Protein AF-A0A6C0ELD5-F1 (afdb_monomer_lite)

Structure (mmCIF, N/CA/C/O backbone):
data_AF-A0A6C0ELD5-F1
#
_entry.id   AF-A0A6C0ELD5-F1
#
loop_
_atom_site.group_PDB
_atom_site.id
_atom_site.type_symbol
_a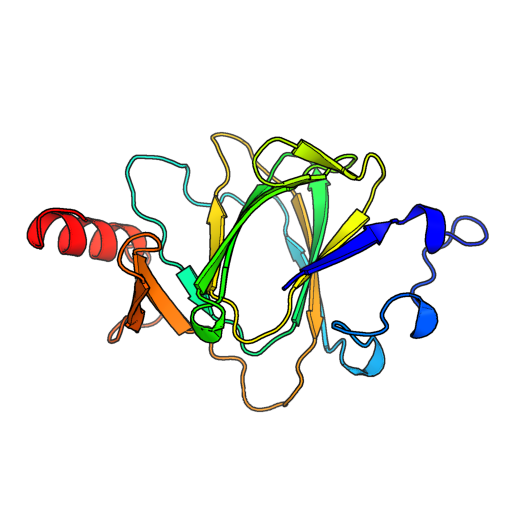tom_site.label_atom_id
_atom_site.label_alt_id
_atom_site.label_comp_id
_atom_site.label_asym_id
_atom_site.label_entity_id
_atom_site.label_seq_id
_atom_site.pdbx_PDB_ins_code
_atom_site.Cartn_x
_atom_site.Cartn_y
_atom_site.Cartn_z
_atom_site.occupancy
_atom_site.B_iso_or_equiv
_atom_site.auth_seq_id
_atom_site.auth_comp_id
_atom_site.auth_asym_id
_atom_site.auth_atom_id
_atom_site.pdbx_PDB_model_num
ATOM 1 N N . MET A 1 1 ? -4.284 -10.507 -2.200 1.00 79.62 1 MET A N 1
ATOM 2 C CA . MET A 1 1 ? -3.369 -9.357 -2.359 1.00 79.62 1 MET A CA 1
ATOM 3 C C . MET A 1 1 ? -3.278 -8.534 -1.079 1.00 79.62 1 MET A C 1
ATOM 5 O O . MET A 1 1 ? -2.178 -8.377 -0.578 1.00 79.62 1 MET A O 1
ATOM 9 N N . TYR A 1 2 ? -4.400 -8.051 -0.535 1.00 88.62 2 TYR A N 1
ATOM 10 C CA . TYR A 1 2 ? -4.426 -7.236 0.685 1.00 88.62 2 TYR A CA 1
ATOM 11 C C . TYR A 1 2 ? -5.511 -7.710 1.666 1.00 88.62 2 TYR A C 1
ATOM 13 O O . TYR A 1 2 ? -6.374 -8.515 1.302 1.00 88.62 2 TYR A O 1
ATOM 21 N N . LYS A 1 3 ? -5.476 -7.185 2.892 1.00 87.88 3 LYS A N 1
ATOM 22 C CA . LYS A 1 3 ? -6.465 -7.355 3.959 1.00 87.88 3 LYS A CA 1
ATOM 23 C C . LYS A 1 3 ? -6.664 -6.021 4.682 1.00 87.88 3 LYS A C 1
ATOM 25 O O . LYS A 1 3 ? -5.722 -5.251 4.835 1.00 87.88 3 LYS A O 1
ATOM 30 N N . ILE A 1 4 ? -7.886 -5.766 5.140 1.00 88.69 4 ILE A N 1
ATOM 31 C CA . ILE A 1 4 ? -8.216 -4.624 5.998 1.00 88.69 4 ILE A CA 1
ATOM 32 C C . ILE A 1 4 ? -8.566 -5.160 7.379 1.00 88.69 4 ILE A C 1
ATOM 34 O O . ILE A 1 4 ? -9.417 -6.042 7.506 1.00 88.69 4 ILE A O 1
ATOM 38 N N . VAL A 1 5 ? -7.916 -4.629 8.410 1.00 86.38 5 VAL A N 1
ATOM 39 C CA . VAL A 1 5 ? -8.221 -4.945 9.807 1.00 86.38 5 VAL A CA 1
ATOM 40 C C . VAL A 1 5 ? -8.782 -3.700 10.475 1.00 86.38 5 VAL A C 1
ATOM 42 O O . VAL A 1 5 ? -8.037 -2.797 10.847 1.00 86.38 5 VAL A O 1
ATOM 45 N N . LYS A 1 6 ? -10.110 -3.661 10.616 1.00 84.94 6 LYS A N 1
ATOM 46 C CA . LYS A 1 6 ? -10.820 -2.571 11.295 1.00 84.94 6 LYS A CA 1
ATOM 47 C C . LYS A 1 6 ? -10.447 -2.546 12.778 1.00 84.94 6 LYS A C 1
ATOM 49 O O . LYS A 1 6 ? -10.581 -3.564 13.460 1.00 84.94 6 LYS A O 1
ATOM 54 N N . PHE A 1 7 ? -10.029 -1.390 13.288 1.00 80.25 7 PHE A N 1
ATOM 55 C CA . PHE A 1 7 ? -9.623 -1.210 14.685 1.00 80.25 7 PHE A CA 1
ATOM 56 C C . PHE A 1 7 ? -10.762 -1.442 15.670 1.00 80.25 7 PHE A C 1
ATOM 58 O O . PHE A 1 7 ? -10.534 -2.004 16.736 1.00 80.25 7 PHE A O 1
ATOM 65 N N . ALA A 1 8 ? -12.000 -1.137 15.278 1.00 72.75 8 ALA A N 1
ATOM 66 C CA . ALA A 1 8 ? -13.187 -1.466 16.066 1.00 72.75 8 ALA A CA 1
ATOM 67 C C . ALA A 1 8 ? -13.265 -2.959 16.453 1.00 72.75 8 ALA A C 1
ATOM 69 O O . ALA A 1 8 ? -13.808 -3.293 17.498 1.00 72.75 8 ALA A O 1
ATOM 70 N N . ASN A 1 9 ? -12.669 -3.853 15.656 1.00 71.75 9 ASN A N 1
ATOM 71 C CA . ASN A 1 9 ? -12.669 -5.295 15.914 1.00 71.75 9 ASN A CA 1
ATOM 72 C C . ASN A 1 9 ? -11.501 -5.763 16.801 1.00 71.75 9 ASN A C 1
ATOM 74 O O . ASN A 1 9 ? -11.397 -6.958 17.075 1.00 71.75 9 ASN A O 1
ATOM 78 N N . ILE A 1 10 ? -10.595 -4.857 17.179 1.00 68.31 10 ILE A N 1
ATOM 79 C CA . ILE A 1 10 ? -9.374 -5.143 17.951 1.00 68.31 10 ILE A CA 1
ATOM 80 C C . ILE A 1 10 ? -9.164 -4.190 19.133 1.00 68.31 10 ILE A C 1
ATOM 82 O O . ILE A 1 10 ? -8.209 -4.356 19.885 1.00 68.31 10 ILE A O 1
ATOM 86 N N . ILE A 1 11 ? -10.033 -3.197 19.327 1.00 66.44 11 ILE A N 1
ATOM 87 C CA . ILE A 1 11 ? -10.055 -2.386 20.544 1.00 66.44 11 ILE A CA 1
ATOM 88 C C . ILE A 1 11 ? -10.882 -3.135 21.592 1.00 66.44 11 ILE A C 1
ATOM 90 O O . ILE A 1 11 ? -12.086 -3.316 21.441 1.00 66.44 11 ILE A O 1
ATOM 94 N N . GLU A 1 12 ? -10.229 -3.554 22.673 1.00 63.41 12 GLU A N 1
ATOM 95 C CA . GLU A 1 12 ? -10.868 -4.141 23.851 1.00 63.41 12 GLU A CA 1
ATOM 96 C C . GLU A 1 12 ? -10.513 -3.277 25.069 1.00 63.41 12 GLU A C 1
ATOM 98 O O . GLU A 1 12 ? -9.334 -3.055 25.343 1.00 63.41 12 GLU A O 1
ATOM 103 N N . ASN A 1 13 ? -11.509 -2.803 25.825 1.00 66.94 13 ASN A N 1
ATOM 104 C CA . ASN A 1 13 ? -11.313 -2.006 27.049 1.00 66.94 13 ASN A CA 1
ATOM 105 C C . ASN A 1 13 ? -10.372 -0.797 26.856 1.00 66.94 13 ASN A C 1
ATOM 107 O O . ASN A 1 13 ? -9.401 -0.633 27.596 1.00 66.94 13 ASN A O 1
ATOM 111 N N . ASN A 1 14 ? -10.625 0.024 25.829 1.00 63.00 14 ASN A N 1
ATOM 112 C CA . ASN A 1 14 ? -9.799 1.187 25.457 1.00 63.00 14 ASN A CA 1
ATOM 113 C C . ASN A 1 14 ? -8.324 0.864 25.160 1.00 63.00 14 ASN A C 1
ATOM 115 O O . ASN A 1 14 ? -7.487 1.761 25.116 1.00 63.00 14 ASN A O 1
ATOM 119 N N . SER A 1 15 ? -8.001 -0.410 24.938 1.00 56.62 15 SER A N 1
ATOM 120 C CA . SER A 1 15 ? -6.663 -0.876 24.597 1.00 56.62 15 SER A CA 1
ATOM 121 C C . SER A 1 15 ? -6.691 -1.534 23.225 1.00 56.62 15 SER A C 1
ATOM 123 O O . SER A 1 15 ? -7.570 -2.345 22.928 1.00 56.62 15 SER A O 1
ATOM 125 N N . LEU A 1 16 ? -5.716 -1.206 22.380 1.00 63.41 16 LEU A N 1
ATOM 126 C CA . LEU A 1 16 ? -5.529 -1.887 21.105 1.00 63.41 16 LEU A CA 1
ATOM 127 C C . LEU A 1 16 ? -4.954 -3.284 21.371 1.00 63.41 16 LEU A C 1
ATOM 129 O O . LEU A 1 16 ? -3.786 -3.424 21.729 1.00 63.41 16 LEU A O 1
ATOM 133 N N . LYS A 1 17 ? -5.769 -4.322 21.193 1.00 64.44 17 LYS A N 1
ATOM 134 C CA . LYS A 1 17 ? -5.357 -5.719 21.320 1.00 64.44 17 LYS A CA 1
ATOM 135 C C . LYS A 1 17 ? -5.327 -6.394 19.963 1.00 64.44 17 LYS A C 1
ATOM 137 O O . LYS A 1 17 ? -6.327 -6.883 19.443 1.00 64.44 17 LYS A O 1
ATOM 142 N N . ILE A 1 18 ? -4.125 -6.494 19.419 1.00 64.19 18 ILE A N 1
ATOM 143 C CA . ILE A 1 18 ? -3.873 -7.283 18.224 1.00 64.19 18 ILE A CA 1
ATOM 144 C C . ILE A 1 18 ? -3.462 -8.691 18.673 1.00 64.19 18 ILE A C 1
ATOM 146 O O . ILE A 1 18 ? -2.517 -8.864 19.434 1.00 64.19 18 ILE A O 1
ATOM 150 N N . SER A 1 19 ? -4.190 -9.709 18.226 1.00 61.91 19 SER A N 1
ATOM 151 C CA . SER A 1 19 ? -3.913 -11.124 18.503 1.00 61.91 19 SER A CA 1
ATOM 152 C C . SER A 1 19 ? -4.007 -11.937 17.213 1.00 61.91 19 SER A C 1
ATOM 154 O O . SER A 1 19 ? -4.605 -11.478 16.234 1.00 61.91 19 SER A O 1
ATOM 156 N N . GLY A 1 20 ? -3.407 -13.133 17.194 1.00 56.41 20 GLY A N 1
ATOM 157 C CA . GLY A 1 20 ? -3.273 -13.950 15.979 1.00 56.41 20 GLY A CA 1
ATOM 158 C C . GLY A 1 20 ? -4.595 -14.205 15.244 1.00 56.41 20 GLY A C 1
ATOM 159 O O . GLY A 1 20 ? -4.604 -14.306 14.029 1.00 56.41 20 GLY A O 1
ATOM 160 N N . LYS A 1 21 ? -5.738 -14.186 15.944 1.00 62.31 21 LYS A N 1
ATOM 161 C CA . LYS A 1 21 ? -7.082 -14.320 15.346 1.00 62.31 21 LYS A CA 1
ATOM 162 C C . LYS A 1 21 ? -7.486 -13.155 14.423 1.00 62.31 21 LYS A C 1
ATOM 164 O O . LYS A 1 21 ? -8.282 -13.343 13.509 1.00 62.31 21 LYS A O 1
ATOM 169 N N . HIS A 1 22 ? -6.951 -11.952 14.634 1.00 58.78 22 HIS A N 1
ATOM 170 C CA . HIS A 1 22 ? -7.271 -10.766 13.821 1.00 58.78 22 HIS A CA 1
ATOM 171 C C . HIS A 1 22 ? -6.369 -10.659 12.587 1.00 58.78 22 HIS A C 1
ATOM 173 O O . HIS A 1 22 ? -6.768 -10.192 11.515 1.00 58.78 22 HIS A O 1
ATOM 179 N N . LEU A 1 23 ? -5.162 -11.189 12.728 1.00 56.38 23 LEU A N 1
ATOM 180 C CA . LEU A 1 23 ? -4.133 -11.283 11.712 1.00 56.38 23 LEU A CA 1
ATOM 181 C C . LEU A 1 23 ? -3.914 -12.776 11.421 1.00 56.38 23 LEU A C 1
ATOM 183 O O . LEU A 1 23 ? -2.884 -13.360 11.724 1.00 56.38 23 LEU A O 1
ATOM 187 N N . VAL A 1 24 ? -4.967 -13.413 10.900 1.00 52.41 24 VAL A N 1
ATOM 188 C CA . VAL A 1 24 ? -4.877 -14.699 10.196 1.00 52.41 24 VAL A CA 1
ATOM 189 C C . VAL A 1 24 ? -4.800 -14.370 8.718 1.00 52.41 24 VAL A C 1
ATOM 191 O O . VAL A 1 24 ? -5.671 -13.630 8.255 1.00 52.41 24 VAL A O 1
ATOM 194 N N . LYS A 1 25 ? -3.772 -14.881 8.028 1.00 55.47 25 LYS A N 1
ATOM 195 C CA . LYS A 1 25 ? -3.495 -14.796 6.580 1.00 55.47 25 LYS A CA 1
ATOM 196 C C . LYS A 1 25 ? -4.021 -13.527 5.877 1.00 55.47 25 LYS A C 1
ATOM 198 O O . LYS A 1 25 ? -5.225 -13.375 5.666 1.00 55.47 25 LYS A O 1
ATOM 203 N N . PRO A 1 26 ? -3.141 -12.627 5.425 1.00 51.91 26 PRO A N 1
ATOM 204 C CA . PRO A 1 26 ? -1.753 -12.900 5.057 1.00 51.91 26 PRO A CA 1
ATOM 205 C C . PRO A 1 26 ? -0.700 -12.366 6.026 1.00 51.91 26 PRO A C 1
ATOM 207 O O . PRO A 1 26 ? 0.468 -12.368 5.672 1.00 51.91 26 PRO A O 1
ATOM 210 N N . PHE A 1 27 ? -1.104 -11.867 7.187 1.00 56.44 27 PHE A N 1
ATOM 211 C CA . PHE A 1 27 ? -0.189 -11.283 8.158 1.00 56.44 27 PHE A CA 1
ATOM 212 C C . PHE A 1 27 ? -0.314 -12.046 9.450 1.00 56.44 27 PHE A C 1
ATOM 214 O O . PHE A 1 27 ? -1.442 -12.144 9.907 1.00 56.44 27 PHE A O 1
ATOM 221 N N . GLU A 1 28 ? 0.775 -12.582 9.996 1.00 60.34 28 GLU A N 1
ATOM 222 C CA . GLU A 1 28 ? 0.796 -13.289 11.281 1.00 60.34 28 GLU A CA 1
ATOM 223 C C . GLU A 1 28 ? 1.604 -12.479 12.309 1.00 60.34 28 GLU A C 1
ATOM 225 O O . GLU A 1 28 ? 2.708 -12.021 12.035 1.00 60.34 28 GLU A O 1
ATOM 230 N N . ILE A 1 29 ? 1.060 -12.270 13.516 1.00 57.62 29 ILE A N 1
ATOM 231 C CA . ILE A 1 29 ? 1.707 -11.432 14.556 1.00 57.62 29 ILE A CA 1
ATOM 232 C C . ILE A 1 29 ? 3.017 -12.030 15.056 1.00 57.62 29 ILE A C 1
ATOM 234 O O . ILE A 1 29 ? 3.924 -11.286 15.413 1.00 57.62 29 ILE A O 1
ATOM 238 N N . SER A 1 30 ? 3.124 -13.359 15.070 1.00 57.22 30 SER A N 1
ATOM 239 C CA . SER A 1 30 ? 4.361 -14.077 15.397 1.00 57.22 30 SER A CA 1
ATOM 240 C C . SER A 1 30 ? 5.532 -13.687 14.494 1.00 57.22 30 SER A C 1
ATOM 242 O O . SER A 1 30 ? 6.680 -13.901 14.869 1.00 57.22 30 SER A O 1
ATOM 244 N N . GLU A 1 31 ? 5.253 -13.095 13.334 1.00 63.88 31 GLU A N 1
ATOM 245 C CA . GLU A 1 31 ? 6.248 -12.658 12.360 1.00 63.88 31 GLU A CA 1
ATOM 246 C C . GLU A 1 31 ? 6.532 -11.144 12.434 1.00 63.88 31 GLU A C 1
ATOM 248 O O . GLU A 1 31 ? 7.402 -10.651 11.713 1.00 63.88 31 GLU A O 1
ATOM 253 N N . LEU A 1 32 ? 5.850 -10.388 13.314 1.00 70.38 32 LEU A N 1
ATOM 254 C CA . LEU A 1 32 ? 6.081 -8.952 13.505 1.00 70.38 32 LEU A CA 1
ATOM 255 C C . LEU A 1 32 ? 7.485 -8.716 14.079 1.00 70.38 32 LEU A C 1
ATOM 257 O O . LEU A 1 32 ? 7.760 -9.026 15.236 1.00 70.38 32 LEU A O 1
ATOM 261 N N . LYS A 1 33 ? 8.369 -8.122 13.276 1.00 72.31 33 LYS A N 1
ATOM 262 C CA . LYS A 1 33 ? 9.753 -7.823 13.677 1.00 72.31 33 LYS A CA 1
ATOM 263 C C . LYS A 1 33 ? 9.942 -6.364 14.072 1.00 72.31 33 LYS A C 1
ATOM 265 O O . LYS A 1 33 ? 10.786 -6.071 14.914 1.00 72.31 33 LYS A O 1
ATOM 270 N N . LYS A 1 34 ? 9.192 -5.444 13.454 1.00 74.50 34 LYS A N 1
ATOM 271 C CA . LYS A 1 34 ? 9.394 -4.003 13.641 1.00 74.50 34 LYS A CA 1
ATOM 272 C C . LYS A 1 34 ? 8.088 -3.220 13.558 1.00 74.50 34 LYS A C 1
ATOM 274 O O . LYS A 1 34 ? 7.215 -3.529 12.747 1.00 74.50 34 LYS A O 1
ATOM 279 N N . ILE A 1 35 ? 8.005 -2.182 14.387 1.00 80.00 35 ILE A N 1
ATOM 280 C CA . ILE A 1 35 ? 6.994 -1.128 14.322 1.00 80.00 35 ILE A CA 1
ATOM 281 C C . ILE A 1 35 ? 7.734 0.177 14.045 1.00 80.00 35 ILE A C 1
ATOM 283 O O . ILE A 1 35 ? 8.667 0.521 14.768 1.00 80.00 35 ILE A O 1
ATOM 287 N N . GLU A 1 36 ? 7.329 0.888 13.001 1.00 78.19 36 GLU A N 1
ATOM 288 C CA . GLU A 1 36 ? 7.921 2.165 12.608 1.00 78.19 36 GLU A CA 1
ATOM 289 C C . GLU A 1 36 ? 6.863 3.259 12.619 1.00 78.19 36 GLU A C 1
ATOM 291 O O . GLU A 1 36 ? 5.799 3.124 12.011 1.00 78.19 36 GLU A O 1
ATOM 296 N N . MET A 1 37 ? 7.164 4.363 13.299 1.00 79.44 37 MET A N 1
ATOM 297 C CA . MET A 1 37 ? 6.356 5.571 13.231 1.00 79.44 37 MET A CA 1
ATOM 298 C C . MET A 1 37 ? 6.994 6.518 12.224 1.00 79.44 37 MET A C 1
ATOM 300 O O . MET A 1 37 ? 8.102 7.006 12.427 1.00 79.44 37 MET A O 1
ATOM 304 N N . ASN A 1 38 ? 6.279 6.763 11.136 1.00 73.94 38 ASN A N 1
ATOM 305 C CA . ASN A 1 38 ? 6.717 7.634 10.066 1.00 73.94 38 ASN A CA 1
ATOM 306 C C . ASN A 1 38 ? 5.996 8.978 10.219 1.00 73.94 38 ASN A C 1
ATOM 308 O O . ASN A 1 38 ? 4.778 9.055 10.026 1.00 73.94 38 ASN A O 1
ATOM 312 N N . VAL A 1 39 ? 6.748 10.007 10.617 1.00 74.38 39 VAL A N 1
ATOM 313 C CA . VAL A 1 39 ? 6.251 11.369 10.864 1.00 74.38 39 VAL A CA 1
ATOM 314 C C . VAL A 1 39 ? 6.709 12.284 9.738 1.00 74.38 39 VAL A C 1
ATOM 316 O O . VAL A 1 39 ? 7.834 12.161 9.263 1.00 74.38 39 VAL A O 1
ATOM 319 N N . ASN A 1 40 ? 5.832 13.189 9.316 1.00 65.50 40 ASN A N 1
ATOM 320 C CA . ASN A 1 40 ? 6.021 14.117 8.212 1.00 65.50 40 ASN A CA 1
ATOM 321 C C . ASN A 1 40 ? 6.518 13.428 6.940 1.00 65.50 40 ASN A C 1
ATOM 323 O O . ASN A 1 40 ? 7.394 13.944 6.252 1.00 65.50 40 ASN A O 1
ATOM 327 N N . SER A 1 41 ? 5.988 12.236 6.641 1.00 62.41 41 SER A N 1
ATOM 328 C CA . SER A 1 41 ? 6.407 11.508 5.450 1.00 62.41 41 SER A CA 1
ATOM 329 C C . SER A 1 41 ? 5.936 12.250 4.213 1.00 62.41 41 SER A C 1
ATOM 331 O O . SER A 1 41 ? 4.764 12.184 3.838 1.00 62.41 41 SER A O 1
ATOM 333 N N . THR A 1 42 ? 6.870 12.941 3.580 1.00 52.84 42 THR A N 1
ATOM 334 C CA . THR A 1 42 ? 6.723 13.466 2.235 1.00 52.84 42 THR A CA 1
ATOM 335 C C . THR A 1 42 ? 7.124 12.351 1.281 1.00 52.84 42 THR A C 1
ATOM 337 O O . THR A 1 42 ? 8.286 11.957 1.203 1.00 52.84 42 THR A O 1
ATOM 340 N N . PHE A 1 43 ? 6.147 11.769 0.590 1.00 54.94 43 PHE A N 1
ATOM 341 C CA . PHE A 1 43 ? 6.459 10.967 -0.589 1.00 54.94 43 PHE A CA 1
ATOM 342 C C . PHE A 1 43 ? 6.586 11.921 -1.772 1.00 54.94 43 PHE A C 1
ATOM 344 O O . PHE A 1 43 ? 6.084 13.050 -1.696 1.00 54.94 43 PHE A O 1
ATOM 351 N N . PRO A 1 44 ? 7.271 11.515 -2.855 1.00 49.94 44 PRO A N 1
ATOM 352 C CA . PRO A 1 44 ? 7.323 12.342 -4.042 1.00 49.94 44 PRO A CA 1
ATOM 353 C C . PRO A 1 44 ? 5.893 12.720 -4.416 1.00 49.94 44 PRO A C 1
ATOM 355 O O . PRO A 1 44 ? 5.013 11.857 -4.506 1.00 49.94 44 PRO A O 1
ATOM 358 N N . THR A 1 45 ? 5.660 14.020 -4.579 1.00 47.41 45 THR A N 1
ATOM 359 C CA . THR A 1 45 ? 4.418 14.520 -5.149 1.00 47.41 45 THR A CA 1
ATOM 360 C C . THR A 1 45 ? 4.188 13.782 -6.462 1.00 47.41 45 THR A C 1
ATOM 362 O O . THR A 1 45 ? 5.156 13.540 -7.194 1.00 47.41 45 THR A O 1
ATOM 365 N N . ILE A 1 46 ? 2.928 13.484 -6.799 1.00 46.41 46 ILE A N 1
ATOM 366 C CA . ILE A 1 46 ? 2.516 13.187 -8.183 1.00 46.41 46 ILE A CA 1
ATOM 367 C C . ILE A 1 46 ? 2.730 14.458 -9.024 1.00 46.41 46 ILE A C 1
ATOM 369 O O . ILE A 1 46 ? 1.815 15.142 -9.460 1.00 46.41 46 ILE A O 1
ATOM 373 N N . THR A 1 47 ? 3.987 14.837 -9.167 1.00 38.44 47 THR A N 1
ATOM 374 C CA . THR A 1 47 ? 4.512 15.546 -10.313 1.00 38.44 47 THR A CA 1
ATOM 375 C C . THR A 1 47 ? 4.601 14.490 -11.411 1.00 38.44 47 THR A C 1
ATOM 377 O O . THR A 1 47 ? 4.557 13.296 -11.119 1.00 38.44 47 THR A O 1
ATOM 380 N N . ASN A 1 48 ? 4.739 14.855 -12.677 1.00 40.88 48 ASN A N 1
ATOM 381 C CA . ASN A 1 48 ? 4.897 13.877 -13.766 1.00 40.88 48 ASN A CA 1
ATOM 382 C C . ASN A 1 48 ? 6.159 12.971 -13.641 1.00 40.88 48 ASN A C 1
ATOM 384 O O . ASN A 1 48 ? 6.512 12.274 -14.587 1.00 40.88 48 ASN A O 1
ATOM 388 N N . LYS A 1 49 ? 6.823 12.960 -12.475 1.00 47.84 49 LYS A N 1
ATOM 389 C CA . LYS A 1 49 ? 7.885 12.057 -12.047 1.00 47.84 49 LYS A CA 1
ATOM 390 C C . LYS A 1 49 ? 7.326 10.657 -11.805 1.00 47.84 49 LYS A C 1
ATOM 392 O O . LYS A 1 49 ? 6.474 10.425 -10.946 1.00 47.84 49 LYS A O 1
ATOM 397 N N . ILE A 1 50 ? 7.823 9.692 -12.566 1.00 55.44 50 ILE A N 1
ATOM 398 C CA . ILE A 1 50 ? 7.417 8.294 -12.452 1.00 55.44 50 ILE A CA 1
ATOM 399 C C . ILE A 1 50 ? 8.063 7.718 -11.187 1.00 55.44 50 ILE A C 1
ATOM 401 O O . ILE A 1 50 ? 9.267 7.507 -11.133 1.00 55.44 50 ILE A O 1
ATOM 405 N N . ILE A 1 51 ? 7.267 7.471 -10.148 1.00 67.56 51 ILE A N 1
ATOM 406 C CA . ILE A 1 51 ? 7.741 6.810 -8.924 1.00 67.56 51 ILE A CA 1
ATOM 407 C C . ILE A 1 51 ? 7.885 5.306 -9.221 1.00 67.56 51 ILE A C 1
ATOM 409 O O . ILE A 1 51 ? 6.900 4.703 -9.683 1.00 67.56 51 ILE A O 1
ATOM 413 N N . PRO A 1 52 ? 9.059 4.685 -8.980 1.00 77.62 52 PRO A N 1
ATOM 414 C CA . PRO A 1 52 ? 9.245 3.261 -9.222 1.00 77.62 52 PRO A CA 1
ATOM 415 C C . PRO A 1 52 ? 8.396 2.431 -8.265 1.00 77.62 52 PRO A C 1
ATOM 417 O O . PRO A 1 52 ? 8.030 2.864 -7.171 1.00 77.62 52 PRO A O 1
ATOM 420 N N . TYR A 1 53 ? 8.116 1.200 -8.672 1.00 86.69 53 TYR A N 1
ATOM 421 C CA . TYR A 1 53 ? 7.524 0.226 -7.775 1.00 86.69 53 TYR A CA 1
ATOM 422 C C . TYR A 1 53 ? 8.607 -0.420 -6.925 1.00 86.69 53 TYR A C 1
ATOM 424 O O . TYR A 1 53 ? 9.673 -0.792 -7.410 1.00 86.69 53 TYR A O 1
ATOM 432 N N . TYR A 1 54 ? 8.304 -0.605 -5.654 1.00 85.81 54 TYR A N 1
ATOM 433 C CA . TYR A 1 54 ? 9.118 -1.349 -4.719 1.00 85.81 54 TYR A CA 1
ATOM 434 C C . TYR A 1 54 ? 8.556 -2.755 -4.549 1.00 85.81 54 TYR A C 1
ATOM 436 O O . TYR A 1 54 ? 7.346 -2.956 -4.496 1.00 85.81 54 TYR A O 1
ATOM 444 N N . GLU A 1 55 ? 9.433 -3.735 -4.411 1.00 86.38 55 GLU A N 1
ATOM 445 C CA . GLU A 1 55 ? 9.082 -5.077 -3.970 1.00 86.38 55 GLU A CA 1
ATOM 446 C C . GLU A 1 55 ? 9.687 -5.302 -2.591 1.00 86.38 55 GLU A C 1
ATOM 448 O O . GLU A 1 55 ? 10.903 -5.177 -2.402 1.00 86.38 55 GLU A O 1
ATOM 453 N N . SER A 1 56 ? 8.835 -5.676 -1.640 1.00 76.75 56 SER A N 1
AT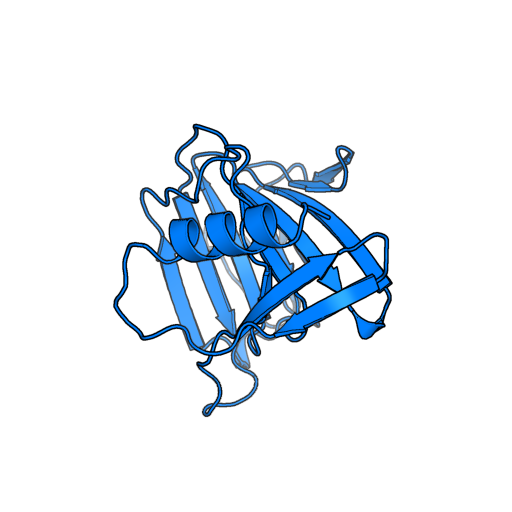OM 454 C CA . SER A 1 56 ? 9.276 -6.133 -0.330 1.00 76.75 56 SER A CA 1
ATOM 455 C C . SER A 1 56 ? 9.037 -7.630 -0.189 1.00 76.75 56 SER A C 1
ATOM 457 O O . SER A 1 56 ? 7.975 -8.160 -0.530 1.00 76.75 56 SER A O 1
ATOM 459 N N . LYS A 1 57 ? 10.037 -8.319 0.366 1.00 76.00 57 LYS A N 1
ATOM 460 C CA . LYS A 1 57 ? 9.907 -9.709 0.824 1.00 76.00 57 LYS A CA 1
ATOM 461 C C . LYS A 1 57 ? 9.186 -9.815 2.174 1.00 76.00 57 LYS A C 1
ATOM 463 O O . LYS A 1 57 ? 8.987 -10.920 2.675 1.00 76.00 57 LYS A O 1
ATOM 468 N N . LYS A 1 58 ? 8.777 -8.678 2.742 1.00 77.62 58 LYS A N 1
ATOM 469 C CA . LYS A 1 58 ? 8.039 -8.557 3.999 1.00 77.62 58 LYS A CA 1
ATOM 470 C C . LYS A 1 58 ? 6.548 -8.399 3.735 1.00 77.62 58 LYS A C 1
ATOM 472 O O . LYS A 1 58 ? 6.146 -7.878 2.696 1.00 77.62 58 LYS A O 1
ATOM 477 N N . GLN A 1 59 ? 5.736 -8.804 4.700 1.00 81.31 59 GLN A N 1
ATOM 478 C CA . GLN A 1 59 ? 4.355 -8.342 4.771 1.00 81.31 59 GLN A CA 1
ATOM 479 C C . GLN A 1 59 ? 4.364 -6.969 5.447 1.00 81.31 59 GLN A C 1
ATOM 481 O O . GLN A 1 59 ? 5.092 -6.754 6.422 1.00 81.31 59 GLN A O 1
ATOM 486 N N . ILE A 1 60 ? 3.559 -6.043 4.938 1.00 84.50 60 ILE A N 1
ATOM 487 C CA . ILE A 1 60 ? 3.514 -4.671 5.443 1.00 84.50 60 ILE A CA 1
ATOM 488 C C . ILE A 1 60 ? 2.080 -4.356 5.838 1.00 84.50 60 ILE A C 1
ATOM 490 O O . ILE A 1 60 ? 1.152 -4.550 5.053 1.00 84.50 60 ILE A O 1
ATOM 494 N N . GLY A 1 61 ? 1.906 -3.887 7.070 1.00 88.62 61 GLY A N 1
ATOM 495 C CA . GLY A 1 61 ? 0.689 -3.250 7.547 1.00 88.62 61 GLY A CA 1
ATOM 496 C C . GLY A 1 61 ? 0.919 -1.754 7.702 1.00 88.62 61 GLY A C 1
ATOM 497 O O . GLY A 1 61 ? 1.928 -1.355 8.268 1.00 88.62 61 GLY A O 1
ATOM 498 N N . ILE A 1 62 ? -0.002 -0.921 7.235 1.00 89.88 62 ILE A N 1
ATOM 499 C CA . ILE A 1 62 ? 0.053 0.527 7.416 1.00 89.88 62 ILE A CA 1
ATOM 500 C C . ILE A 1 62 ? -1.262 1.041 7.989 1.00 89.88 62 ILE A C 1
ATOM 502 O O . ILE A 1 62 ? -2.349 0.654 7.560 1.00 89.88 62 ILE A O 1
ATOM 506 N N . PHE A 1 63 ? -1.147 1.920 8.973 1.00 90.31 63 PHE A N 1
ATOM 507 C CA . PHE A 1 63 ? -2.244 2.705 9.509 1.00 90.31 63 PHE A CA 1
ATOM 508 C C . PHE A 1 63 ? -1.895 4.182 9.355 1.00 90.31 63 PHE A C 1
ATOM 510 O O . PHE A 1 63 ? -0.822 4.609 9.784 1.00 90.31 63 PHE A O 1
ATOM 517 N N . ILE A 1 64 ? -2.777 4.951 8.720 1.00 90.31 64 ILE A N 1
ATOM 518 C CA . ILE A 1 64 ? -2.601 6.394 8.554 1.00 90.31 64 ILE A CA 1
ATOM 519 C C . ILE A 1 64 ? -3.109 7.076 9.815 1.00 90.31 64 ILE A C 1
ATOM 521 O O . ILE A 1 64 ? -4.247 6.865 10.217 1.00 90.31 64 ILE A O 1
ATOM 525 N N . THR A 1 65 ? -2.256 7.862 10.460 1.00 87.56 65 THR A N 1
ATOM 526 C CA . THR A 1 65 ? -2.619 8.594 11.679 1.00 87.56 65 THR A CA 1
ATOM 527 C C . THR A 1 65 ? -3.053 10.019 11.371 1.00 87.56 65 THR A C 1
ATOM 529 O O . THR A 1 65 ? -3.829 10.583 12.131 1.00 87.56 65 THR A O 1
ATOM 532 N N . ASP A 1 66 ? -2.556 10.592 10.273 1.00 87.88 66 ASP A N 1
ATOM 533 C CA . ASP A 1 66 ? -2.900 11.934 9.804 1.00 87.88 66 ASP A CA 1
ATOM 534 C C . ASP A 1 66 ? -2.613 12.065 8.297 1.00 87.88 66 ASP A C 1
ATOM 536 O O . ASP A 1 66 ? -1.700 11.407 7.788 1.00 87.88 66 ASP A O 1
ATOM 540 N N . GLY A 1 67 ? -3.377 12.904 7.597 1.00 87.88 67 GLY A N 1
ATOM 541 C CA . GLY A 1 67 ? -3.273 13.108 6.146 1.00 87.88 67 GLY A CA 1
ATOM 542 C C . GLY A 1 67 ? -3.776 11.937 5.291 1.00 87.88 67 GLY A C 1
ATOM 543 O O . GLY A 1 67 ? -4.514 11.066 5.755 1.00 87.88 67 GLY A O 1
ATOM 544 N N . ILE A 1 68 ? -3.390 11.920 4.011 1.00 87.62 68 ILE A N 1
ATOM 545 C CA . ILE A 1 68 ? -3.817 10.913 3.028 1.00 87.62 68 ILE A CA 1
ATOM 546 C C . ILE A 1 68 ? -2.597 10.286 2.344 1.00 87.62 68 ILE A C 1
ATOM 548 O O . ILE A 1 68 ? -1.691 10.988 1.896 1.00 87.62 68 ILE A O 1
ATOM 552 N N . LYS A 1 69 ? -2.588 8.954 2.202 1.00 87.44 69 LYS A N 1
ATOM 553 C CA . LYS A 1 69 ? -1.620 8.237 1.350 1.00 87.44 69 LYS A CA 1
ATOM 554 C C . LYS A 1 69 ? -2.328 7.482 0.244 1.00 87.44 69 LYS A C 1
ATOM 556 O O . LYS A 1 69 ? -3.264 6.728 0.505 1.00 87.44 69 LYS A O 1
ATOM 561 N N . GLN A 1 70 ? -1.831 7.622 -0.977 1.00 89.62 70 GLN A N 1
ATOM 562 C CA . GLN A 1 70 ? -2.212 6.751 -2.073 1.00 89.62 70 GLN A CA 1
ATOM 563 C C . GLN A 1 70 ? -1.217 5.600 -2.183 1.00 89.62 70 GLN A C 1
ATOM 565 O O . GLN A 1 70 ? -0.007 5.779 -2.032 1.00 89.62 70 GLN A O 1
ATOM 570 N N . ILE A 1 71 ? -1.741 4.402 -2.416 1.00 90.56 71 ILE A N 1
ATOM 571 C CA . ILE A 1 71 ? -0.944 3.197 -2.622 1.00 90.56 71 ILE A CA 1
ATOM 572 C C . ILE A 1 71 ? -1.416 2.533 -3.895 1.00 90.56 71 ILE A C 1
ATOM 574 O O . ILE A 1 71 ? -2.604 2.272 -4.063 1.00 90.56 71 ILE A O 1
ATOM 578 N N . GLU A 1 72 ? -0.480 2.174 -4.752 1.00 91.56 72 GLU A N 1
ATOM 579 C CA . GLU A 1 72 ? -0.749 1.243 -5.836 1.00 91.56 72 GLU A CA 1
ATOM 580 C C . GLU A 1 72 ? -0.134 -0.106 -5.518 1.00 91.56 72 GLU A C 1
ATOM 582 O O . GLU A 1 72 ? 1.006 -0.169 -5.063 1.00 91.56 72 GLU A O 1
ATOM 587 N N . LEU A 1 73 ? -0.884 -1.176 -5.776 1.00 92.81 73 LEU A N 1
ATOM 588 C CA . LEU A 1 73 ? -0.423 -2.553 -5.664 1.00 92.81 73 LEU A CA 1
ATOM 589 C C . LEU A 1 73 ? -0.554 -3.245 -7.019 1.00 92.81 73 LEU A C 1
ATOM 591 O O . LEU A 1 73 ? -1.628 -3.242 -7.624 1.00 92.81 73 LEU A O 1
ATOM 595 N N . TYR A 1 74 ? 0.515 -3.903 -7.452 1.00 92.62 74 TYR A N 1
ATOM 596 C CA . TYR A 1 74 ? 0.533 -4.765 -8.624 1.00 92.62 74 TYR A CA 1
ATOM 597 C C . TYR A 1 74 ? 1.086 -6.147 -8.265 1.00 92.62 74 TYR A C 1
ATOM 599 O O . TYR A 1 74 ? 2.147 -6.284 -7.655 1.00 92.62 74 TYR A O 1
ATOM 607 N N . CYS A 1 75 ? 0.353 -7.193 -8.643 1.00 91.19 75 CYS A N 1
ATOM 608 C CA . CYS A 1 75 ? 0.806 -8.574 -8.539 1.00 91.19 75 CYS A CA 1
ATOM 609 C C . CYS A 1 75 ? 1.172 -9.083 -9.936 1.00 91.19 75 CYS A C 1
ATOM 611 O O . CYS A 1 75 ? 0.253 -9.348 -10.719 1.00 91.19 75 CYS A O 1
ATOM 613 N N . PRO A 1 76 ? 2.467 -9.267 -10.251 1.00 87.62 76 PRO A N 1
ATOM 614 C CA . PRO A 1 76 ? 2.887 -9.725 -11.574 1.00 87.62 76 PRO A CA 1
ATOM 615 C C . PRO A 1 76 ? 2.388 -11.143 -11.886 1.00 87.62 76 PRO A C 1
ATOM 617 O O . PRO A 1 76 ? 1.954 -11.409 -13.003 1.00 87.62 76 PRO A O 1
ATOM 620 N N . ASN A 1 77 ? 2.359 -12.031 -10.885 1.00 87.62 77 ASN A N 1
ATOM 621 C CA . ASN A 1 77 ? 1.923 -13.422 -11.050 1.00 87.62 77 ASN A CA 1
ATOM 622 C C . ASN A 1 77 ? 0.429 -13.536 -11.384 1.00 87.62 77 ASN A C 1
ATOM 624 O O . ASN A 1 77 ? 0.035 -14.344 -12.220 1.00 87.62 77 ASN A O 1
ATOM 628 N N . GLU A 1 78 ? -0.409 -12.727 -10.729 1.00 89.50 78 GLU A N 1
ATOM 629 C CA . GLU A 1 78 ? -1.860 -12.728 -10.949 1.00 89.50 78 GLU A CA 1
ATOM 630 C C . GLU A 1 78 ? -2.310 -11.706 -12.002 1.00 89.50 78 GLU A C 1
ATOM 632 O O . GLU A 1 78 ? -3.492 -11.679 -12.342 1.00 89.50 78 GLU A O 1
ATOM 637 N N . LYS A 1 79 ? -1.401 -10.855 -12.498 1.00 89.69 79 LYS A N 1
ATOM 638 C CA . LYS A 1 79 ? -1.686 -9.742 -13.422 1.00 89.69 79 LYS A CA 1
ATOM 639 C C . LYS A 1 79 ? -2.796 -8.822 -12.904 1.00 89.69 79 LYS A C 1
ATOM 641 O O . LYS A 1 79 ? -3.652 -8.358 -13.653 1.00 89.69 79 LYS A O 1
ATOM 646 N N . LYS A 1 80 ? -2.805 -8.587 -11.590 1.00 91.88 80 LYS A N 1
ATOM 647 C CA . LYS A 1 80 ? -3.816 -7.767 -10.909 1.00 91.88 80 LYS A CA 1
ATOM 648 C C . LYS A 1 80 ? -3.211 -6.463 -10.434 1.00 91.88 80 LYS A C 1
ATOM 650 O O . LYS A 1 80 ? -2.150 -6.468 -9.819 1.00 91.88 80 LYS A O 1
ATOM 655 N N . TYR A 1 81 ? -3.948 -5.383 -10.649 1.00 92.62 81 TYR A N 1
ATOM 656 C CA . TYR A 1 81 ? -3.643 -4.050 -10.149 1.00 92.62 81 TYR A CA 1
ATOM 657 C C . TYR A 1 81 ? -4.794 -3.532 -9.286 1.00 92.62 81 TYR A C 1
ATOM 659 O O . TYR A 1 81 ? -5.965 -3.826 -9.551 1.00 92.62 81 TYR A O 1
ATOM 667 N N . ALA A 1 82 ? -4.463 -2.760 -8.259 1.00 93.19 82 ALA A N 1
ATOM 668 C CA . ALA A 1 82 ? -5.423 -1.969 -7.506 1.00 93.19 82 ALA A CA 1
ATOM 669 C C . ALA A 1 82 ? -4.759 -0.699 -6.964 1.00 93.19 82 ALA A C 1
ATOM 671 O O . ALA A 1 82 ? -3.623 -0.752 -6.491 1.00 93.19 82 ALA A O 1
ATOM 672 N N . SER A 1 83 ? -5.496 0.410 -6.983 1.00 92.62 83 SER A N 1
ATOM 673 C CA . SER A 1 83 ? -5.122 1.648 -6.306 1.00 92.62 83 SER A CA 1
ATOM 674 C C . SER A 1 83 ? -5.959 1.839 -5.049 1.00 92.62 83 SER A C 1
ATOM 676 O O . SER A 1 83 ? -7.132 1.453 -4.991 1.00 92.62 83 SER A O 1
ATOM 678 N N . PHE A 1 84 ? -5.345 2.428 -4.031 1.00 94.75 84 PHE A N 1
ATOM 679 C CA . PHE A 1 84 ? -5.952 2.685 -2.740 1.00 94.75 84 PHE A CA 1
ATOM 680 C C . PHE A 1 84 ? -5.699 4.117 -2.308 1.00 94.75 84 PHE A C 1
ATOM 682 O O . PHE A 1 84 ? -4.617 4.651 -2.535 1.00 94.75 84 PHE A O 1
ATOM 689 N N . ILE A 1 85 ? -6.686 4.703 -1.640 1.00 93.62 85 ILE A N 1
ATOM 690 C CA . ILE A 1 85 ? -6.556 5.970 -0.922 1.00 93.62 85 ILE A CA 1
ATOM 691 C C . ILE A 1 85 ? -6.796 5.644 0.545 1.00 93.62 85 ILE A C 1
ATOM 693 O O . ILE A 1 85 ? -7.861 5.130 0.889 1.00 93.62 85 ILE A O 1
ATOM 697 N N . LEU A 1 86 ? -5.793 5.884 1.383 1.00 92.81 86 LEU A N 1
ATOM 698 C CA . LEU A 1 86 ? -5.827 5.609 2.812 1.00 92.81 86 LEU A CA 1
ATOM 699 C C . LEU A 1 86 ? -5.870 6.928 3.584 1.00 92.81 86 LEU A C 1
ATOM 701 O O . LEU A 1 86 ? -5.004 7.780 3.385 1.00 92.81 86 LEU A O 1
ATOM 705 N N . SER A 1 87 ? -6.828 7.058 4.495 1.00 92.94 87 SER A N 1
ATOM 706 C CA . SER A 1 87 ? -6.921 8.144 5.474 1.00 92.94 87 SER A CA 1
ATOM 707 C C . SER A 1 87 ? -7.091 7.562 6.890 1.00 92.94 87 SER A C 1
ATOM 709 O O . SER A 1 87 ? -7.201 6.339 7.040 1.00 92.94 87 SER A O 1
ATOM 711 N N . PRO A 1 88 ? -7.111 8.390 7.952 1.00 92.19 88 PRO A N 1
ATOM 712 C CA . PRO A 1 88 ? -7.272 7.896 9.319 1.00 92.19 88 PRO A CA 1
ATOM 713 C C . PRO A 1 88 ? -8.589 7.161 9.578 1.00 92.19 88 PRO A C 1
ATOM 715 O O . PRO A 1 88 ? -8.655 6.311 10.466 1.00 92.19 88 PRO A O 1
ATOM 718 N N . SER A 1 89 ? -9.636 7.475 8.814 1.00 92.12 89 SER A N 1
ATOM 719 C CA . SER A 1 89 ? -10.980 6.923 8.998 1.00 92.12 89 SER A CA 1
ATOM 720 C C . SER A 1 89 ? -11.485 6.121 7.806 1.00 92.12 89 SER A C 1
ATOM 722 O O . SER A 1 89 ? -12.413 5.338 7.978 1.00 92.12 89 SER A O 1
ATOM 724 N N . GLU A 1 90 ? -10.910 6.285 6.615 1.00 95.25 90 GLU A N 1
ATOM 725 C CA . GLU A 1 90 ? -11.465 5.719 5.389 1.00 95.25 90 GLU A CA 1
ATOM 726 C C . GLU A 1 90 ? -10.404 5.035 4.527 1.00 95.25 90 GLU A C 1
ATOM 728 O O . GLU A 1 90 ? -9.238 5.430 4.471 1.00 95.25 90 GLU A O 1
ATOM 733 N N . ILE A 1 91 ? -10.835 3.997 3.814 1.00 96.12 91 ILE A N 1
ATOM 734 C CA . ILE A 1 91 ? -10.049 3.348 2.769 1.00 96.12 91 ILE A CA 1
ATOM 735 C C . ILE A 1 91 ? -10.909 3.251 1.519 1.00 96.12 91 ILE A C 1
ATOM 737 O O . ILE A 1 91 ? -11.963 2.610 1.534 1.00 96.12 91 ILE A O 1
ATOM 741 N N . TYR A 1 92 ? -10.412 3.810 0.422 1.00 96.25 92 TYR A N 1
ATOM 742 C CA . TYR A 1 92 ? -10.986 3.642 -0.908 1.00 96.25 92 TYR A CA 1
ATOM 743 C C . TYR A 1 92 ? -10.122 2.690 -1.723 1.00 96.25 92 TYR A C 1
ATOM 745 O O . TYR A 1 92 ? -8.899 2.727 -1.624 1.00 96.25 92 TYR A O 1
ATOM 753 N N . LYS A 1 93 ? -10.750 1.869 -2.564 1.00 96.00 93 LYS A N 1
ATOM 754 C CA . LYS A 1 93 ? -10.096 1.078 -3.607 1.00 96.00 93 LYS A CA 1
ATOM 755 C C . LYS A 1 93 ? -10.690 1.441 -4.951 1.00 96.00 93 LYS A C 1
ATOM 757 O O . LYS A 1 93 ? -11.896 1.292 -5.124 1.00 96.00 93 LYS A O 1
ATOM 762 N N . ASN A 1 94 ? -9.859 1.851 -5.905 1.00 92.81 94 ASN A N 1
ATOM 763 C CA . ASN A 1 94 ? -10.306 2.271 -7.235 1.00 92.81 94 ASN A CA 1
ATOM 764 C C . ASN A 1 94 ? -11.506 3.246 -7.144 1.00 92.81 94 ASN A C 1
ATOM 766 O O . ASN A 1 94 ? -12.514 3.062 -7.823 1.00 92.81 94 ASN A O 1
ATOM 770 N N . ASN A 1 95 ? -11.416 4.232 -6.243 1.00 92.19 95 ASN A N 1
ATOM 771 C CA . ASN A 1 95 ? -12.453 5.231 -5.930 1.00 92.19 95 ASN A CA 1
ATOM 772 C C . ASN A 1 95 ? -13.751 4.707 -5.283 1.00 92.19 95 ASN A C 1
ATOM 774 O O . ASN A 1 95 ? -14.709 5.460 -5.140 1.00 92.19 95 ASN A O 1
ATOM 778 N N . VAL A 1 96 ? -13.792 3.449 -4.840 1.00 96.25 96 VAL A N 1
ATOM 779 C CA . VAL A 1 96 ? -14.922 2.878 -4.091 1.00 96.25 96 VAL A CA 1
ATOM 780 C C . VAL A 1 96 ? -14.555 2.761 -2.615 1.00 96.25 96 VAL A C 1
ATOM 782 O O . VAL A 1 96 ? -13.532 2.161 -2.289 1.00 96.25 96 VAL A O 1
ATOM 785 N N . LEU A 1 97 ? -15.386 3.305 -1.722 1.00 96.06 97 LEU A N 1
ATOM 786 C CA . LEU A 1 97 ? -15.213 3.178 -0.272 1.00 96.06 97 LEU A CA 1
ATOM 787 C C . LEU A 1 97 ? -15.326 1.703 0.145 1.00 96.06 97 LEU A C 1
ATOM 789 O O . LEU A 1 97 ? -16.330 1.048 -0.130 1.00 96.06 97 LEU A O 1
ATOM 793 N N . ILE A 1 98 ? -14.296 1.176 0.808 1.00 95.94 98 ILE A N 1
ATOM 794 C CA . ILE A 1 98 ? -14.253 -0.215 1.292 1.00 95.94 98 ILE A CA 1
ATOM 795 C C . ILE A 1 98 ? -14.038 -0.329 2.805 1.00 95.94 98 ILE A C 1
ATOM 797 O O . ILE A 1 98 ? -14.236 -1.406 3.371 1.00 95.94 98 ILE A O 1
ATOM 801 N N . ALA A 1 99 ? -13.653 0.760 3.470 1.00 94.44 99 ALA A N 1
ATOM 802 C CA . ALA A 1 99 ? -13.682 0.868 4.922 1.00 94.44 99 ALA A CA 1
ATOM 803 C C . ALA A 1 99 ? -13.969 2.309 5.343 1.00 94.44 99 ALA A C 1
ATOM 805 O O . ALA A 1 99 ? -13.441 3.237 4.750 1.00 94.44 99 ALA A O 1
ATOM 806 N N . ASP A 1 100 ? -14.769 2.444 6.390 1.00 94.88 100 ASP A N 1
ATOM 807 C CA . ASP A 1 100 ? -15.335 3.665 6.976 1.00 94.88 100 ASP A CA 1
ATOM 808 C C . ASP A 1 100 ? -14.993 3.785 8.474 1.00 94.88 100 ASP A C 1
ATOM 810 O O . ASP A 1 100 ? -15.693 4.412 9.264 1.00 94.88 100 ASP A O 1
ATOM 814 N N . THR A 1 101 ? -13.936 3.089 8.892 1.00 90.12 101 THR A N 1
ATOM 815 C CA . THR A 1 101 ? -13.451 3.062 10.274 1.00 90.12 101 THR A CA 1
ATOM 816 C C . THR A 1 101 ? -11.924 3.029 10.272 1.00 90.12 101 THR A C 1
ATOM 818 O O . THR A 1 101 ? -11.344 2.472 9.328 1.00 90.12 101 THR A O 1
ATOM 821 N N . PRO A 1 102 ? -11.260 3.517 11.340 1.00 89.44 102 PRO A N 1
ATOM 822 C CA . PRO A 1 102 ? -9.816 3.382 11.490 1.00 89.44 102 PRO A CA 1
ATOM 823 C C . PRO A 1 102 ? -9.381 1.936 11.282 1.00 89.44 102 PRO A C 1
ATOM 825 O O . PRO A 1 102 ? -9.933 1.017 11.893 1.00 89.44 102 PRO A O 1
ATOM 828 N N . SER A 1 103 ? -8.448 1.723 10.361 1.00 90.69 103 SER A N 1
ATOM 829 C CA . SER A 1 103 ? -8.127 0.386 9.871 1.00 90.69 103 SER A CA 1
ATOM 830 C C . SER A 1 103 ? -6.653 0.244 9.529 1.00 90.69 103 SER A C 1
ATOM 832 O O . SER A 1 103 ? -6.061 1.114 8.898 1.00 90.69 103 SER A O 1
ATOM 834 N N . LEU A 1 104 ? -6.083 -0.910 9.862 1.00 89.12 104 LEU A N 1
ATOM 835 C CA . LEU A 1 104 ? -4.784 -1.326 9.347 1.00 89.12 104 LEU A CA 1
ATOM 836 C C . LEU A 1 104 ? -4.969 -1.928 7.950 1.00 89.12 104 LEU A C 1
ATOM 838 O O . LEU A 1 104 ? -5.669 -2.932 7.784 1.00 89.12 104 LEU A O 1
ATOM 842 N N . PHE A 1 105 ? -4.328 -1.325 6.954 1.00 92.25 105 PHE A N 1
ATOM 843 C CA . PHE A 1 105 ? -4.250 -1.848 5.596 1.00 92.25 105 PHE A CA 1
ATOM 844 C C . PHE A 1 105 ? -3.012 -2.729 5.456 1.00 92.25 105 PHE A C 1
ATOM 846 O O . PHE A 1 105 ? -1.905 -2.283 5.734 1.00 92.25 105 PHE A O 1
ATOM 853 N N . VAL A 1 106 ? -3.186 -3.980 5.041 1.00 88.69 106 VAL A N 1
ATOM 854 C CA . VAL A 1 106 ? -2.119 -4.985 5.063 1.00 88.69 106 VAL A CA 1
ATOM 855 C C . VAL A 1 106 ? -1.980 -5.660 3.710 1.00 88.69 106 VAL A C 1
ATOM 857 O O . VAL A 1 106 ? -2.989 -6.046 3.127 1.00 88.69 106 VAL A O 1
ATOM 860 N N . TRP A 1 107 ? -0.758 -5.872 3.226 1.00 88.50 107 TRP A N 1
ATOM 861 C CA . TRP A 1 107 ? -0.499 -6.639 2.003 1.00 88.50 107 TRP A CA 1
ATOM 862 C C . TRP A 1 107 ? 0.683 -7.602 2.148 1.00 88.50 107 TRP A C 1
ATOM 864 O O . TRP A 1 107 ? 1.535 -7.458 3.027 1.00 88.50 107 TRP A O 1
ATOM 874 N N . ASN A 1 108 ? 0.690 -8.629 1.295 1.00 81.62 108 ASN A N 1
ATOM 875 C CA . ASN A 1 108 ? 1.677 -9.709 1.325 1.00 81.62 108 ASN A CA 1
ATOM 876 C C . ASN A 1 108 ? 3.003 -9.279 0.698 1.00 81.62 108 ASN A C 1
ATOM 878 O O . ASN A 1 108 ? 3.051 -8.376 -0.137 1.00 81.62 108 ASN A O 1
ATOM 882 N N . SER A 1 109 ? 4.047 -10.048 1.002 1.00 81.62 109 SER A N 1
ATOM 883 C CA . SER A 1 109 ? 5.274 -10.054 0.215 1.00 81.62 109 SER A CA 1
ATOM 884 C C . SER A 1 109 ? 5.040 -10.509 -1.233 1.00 81.62 109 SER A C 1
ATOM 886 O O . SER A 1 109 ? 4.046 -11.171 -1.549 1.00 81.62 109 SER A O 1
ATOM 888 N N . GLY A 1 110 ? 5.971 -10.147 -2.122 1.00 80.62 110 GLY A N 1
ATOM 889 C CA . GLY A 1 110 ? 5.913 -10.504 -3.549 1.00 80.62 110 GLY A CA 1
ATOM 890 C C . GLY A 1 110 ? 4.939 -9.650 -4.369 1.00 80.62 110 GLY A C 1
ATOM 891 O O . GLY A 1 110 ? 4.578 -10.010 -5.490 1.00 80.62 110 GLY A O 1
ATOM 892 N N . LEU A 1 111 ? 4.490 -8.530 -3.801 1.00 89.06 111 LEU A N 1
ATOM 893 C CA . LEU A 1 111 ? 3.735 -7.499 -4.501 1.00 89.06 111 LEU A CA 1
ATOM 894 C C . LEU A 1 111 ? 4.638 -6.313 -4.801 1.00 89.06 111 LEU A C 1
ATOM 896 O O . LEU A 1 111 ? 5.450 -5.907 -3.967 1.00 89.06 111 LEU A O 1
ATOM 900 N N . PHE A 1 112 ? 4.439 -5.736 -5.978 1.00 91.31 112 PHE A N 1
ATOM 901 C CA . PHE A 1 112 ? 5.000 -4.447 -6.331 1.00 91.31 112 PHE A CA 1
ATOM 902 C C . PHE A 1 112 ? 4.084 -3.369 -5.768 1.00 91.31 112 PHE A C 1
ATOM 904 O O . PHE A 1 112 ? 2.883 -3.381 -6.039 1.00 91.31 112 PHE A O 1
ATOM 911 N N . TYR A 1 113 ? 4.632 -2.447 -4.985 1.00 90.31 113 TYR A N 1
ATOM 912 C CA . TYR A 1 113 ? 3.884 -1.335 -4.418 1.00 90.31 113 TYR A CA 1
ATOM 913 C C . TYR A 1 113 ? 4.608 -0.012 -4.611 1.00 90.31 113 TYR A C 1
ATOM 915 O O . TYR A 1 113 ? 5.834 0.045 -4.601 1.00 90.31 113 TYR A O 1
ATOM 923 N N . ARG A 1 114 ? 3.855 1.075 -4.732 1.00 87.56 114 ARG A N 1
ATOM 924 C CA . ARG A 1 114 ? 4.409 2.424 -4.607 1.00 87.56 114 ARG A CA 1
ATOM 925 C C . ARG A 1 114 ? 3.463 3.311 -3.828 1.00 87.56 114 ARG A C 1
ATOM 927 O O . ARG A 1 114 ? 2.245 3.162 -3.924 1.00 87.56 114 ARG A O 1
ATOM 934 N N . PHE A 1 115 ? 4.053 4.213 -3.059 1.00 83.38 115 PHE A N 1
ATOM 935 C CA . PHE A 1 115 ? 3.330 5.276 -2.389 1.00 83.38 115 PHE A CA 1
ATOM 936 C C . PHE A 1 115 ? 3.375 6.525 -3.252 1.00 83.38 115 PHE A C 1
ATOM 938 O O . PHE A 1 115 ? 4.432 6.884 -3.771 1.00 83.38 115 PHE A O 1
ATOM 945 N N . SER A 1 116 ? 2.247 7.208 -3.332 1.00 77.38 116 SER A N 1
ATOM 946 C CA . SER A 1 116 ? 2.183 8.595 -3.757 1.00 77.38 116 SER A CA 1
ATOM 947 C C . SER A 1 116 ? 1.454 9.384 -2.681 1.00 77.38 116 SER A C 1
ATOM 949 O O . SER A 1 116 ? 0.412 8.978 -2.162 1.00 77.38 116 SER A O 1
ATOM 951 N N . THR A 1 117 ? 2.016 10.521 -2.310 1.00 61.91 117 THR A N 1
ATOM 952 C CA . THR A 1 117 ? 1.263 11.558 -1.613 1.00 61.91 117 THR A CA 1
ATOM 953 C C . THR A 1 117 ? 0.981 12.637 -2.643 1.00 61.91 117 THR A C 1
ATOM 955 O O . THR A 1 117 ? 1.787 12.869 -3.545 1.00 61.91 117 THR A O 1
ATOM 958 N N . GLY A 1 118 ? -0.187 13.269 -2.579 1.00 61.44 118 GLY A N 1
ATOM 959 C CA . GLY A 1 118 ? -0.396 14.512 -3.320 1.00 61.44 118 GLY A CA 1
ATOM 960 C C . GLY A 1 118 ? 0.520 15.618 -2.774 1.00 61.44 118 GLY A C 1
ATOM 961 O O . GLY A 1 118 ? 1.635 15.372 -2.319 1.00 61.44 118 GLY A O 1
ATOM 962 N N . ASN A 1 119 ? 0.022 16.851 -2.724 1.00 59.34 119 ASN A N 1
ATOM 963 C CA . ASN A 1 119 ? 0.718 17.956 -2.045 1.00 59.34 119 ASN A CA 1
ATOM 964 C C . ASN A 1 119 ? 0.610 17.893 -0.506 1.00 59.34 119 ASN A C 1
ATOM 966 O O . ASN A 1 119 ? 0.930 18.862 0.177 1.00 59.34 119 ASN A O 1
ATOM 970 N N . GLU A 1 120 ? 0.117 16.786 0.044 1.00 66.75 120 GLU A N 1
ATOM 971 C CA . GLU A 1 120 ? -0.229 16.650 1.456 1.00 66.75 120 GLU A CA 1
ATOM 972 C C . GLU A 1 120 ? 0.815 15.823 2.209 1.00 66.75 120 GLU A C 1
ATOM 974 O O . GLU A 1 120 ? 1.351 14.840 1.695 1.00 66.75 120 GLU A O 1
ATOM 979 N N . ILE A 1 121 ? 1.086 16.221 3.451 1.00 71.69 121 ILE A N 1
ATOM 980 C CA . ILE A 1 121 ? 1.911 15.463 4.391 1.00 71.69 121 ILE A CA 1
ATOM 981 C C . ILE A 1 121 ? 1.036 14.377 5.019 1.00 71.69 121 ILE A C 1
ATOM 983 O O . ILE A 1 121 ? -0.102 14.647 5.398 1.00 71.69 121 ILE A O 1
ATOM 987 N N . ALA A 1 122 ? 1.571 13.162 5.164 1.00 81.12 122 ALA A N 1
ATOM 988 C CA . ALA A 1 122 ? 0.858 12.081 5.831 1.00 81.12 122 ALA A CA 1
ATOM 989 C C . ALA A 1 122 ? 1.720 11.374 6.881 1.00 81.12 122 ALA A C 1
ATOM 991 O O . ALA A 1 122 ? 2.849 10.951 6.615 1.00 81.12 122 ALA A O 1
ATOM 992 N N . ASN A 1 123 ? 1.137 11.171 8.059 1.00 84.69 123 ASN A N 1
ATOM 993 C CA . ASN A 1 123 ? 1.736 10.433 9.164 1.00 84.69 123 ASN A CA 1
ATOM 994 C C . ASN A 1 123 ? 1.180 9.010 9.196 1.00 84.69 123 ASN A C 1
ATOM 996 O O . ASN A 1 123 ? 0.001 8.775 8.919 1.00 84.69 123 ASN A O 1
ATOM 1000 N N . SER A 1 124 ? 2.021 8.031 9.522 1.00 85.69 124 SER A N 1
ATOM 1001 C CA . SER A 1 124 ? 1.571 6.640 9.573 1.00 85.69 124 SER A CA 1
ATOM 1002 C C . SER A 1 124 ? 2.379 5.772 10.519 1.00 85.69 124 SER A C 1
ATOM 1004 O O . SER A 1 124 ? 3.590 5.942 10.648 1.00 85.69 124 SER A O 1
ATOM 1006 N N . ILE A 1 125 ? 1.726 4.751 11.059 1.00 85.38 125 ILE A N 1
ATOM 1007 C CA . ILE A 1 125 ? 2.372 3.632 11.740 1.00 85.38 125 ILE A CA 1
ATOM 1008 C C . ILE A 1 125 ? 2.481 2.477 10.746 1.00 85.38 125 ILE A C 1
ATOM 1010 O O . ILE A 1 125 ? 1.490 2.096 10.120 1.00 85.38 125 ILE A O 1
ATOM 1014 N N . GLN A 1 126 ? 3.680 1.920 10.603 1.00 86.00 126 GLN A N 1
ATOM 1015 C CA . GLN A 1 126 ? 3.947 0.746 9.783 1.00 86.00 126 GLN A CA 1
ATOM 1016 C C . GLN A 1 126 ? 4.338 -0.450 10.650 1.00 86.00 126 GLN A C 1
ATOM 1018 O O . GLN A 1 126 ? 5.119 -0.336 11.594 1.00 86.00 126 GLN A O 1
ATOM 1023 N N . LEU A 1 127 ? 3.783 -1.606 10.305 1.00 83.56 127 LEU A N 1
ATOM 1024 C CA . LEU A 1 127 ? 4.059 -2.905 10.896 1.00 83.56 127 LEU A CA 1
ATOM 1025 C C . LEU A 1 127 ? 4.761 -3.762 9.846 1.00 83.56 127 LEU A C 1
ATOM 1027 O O . LEU A 1 127 ? 4.191 -4.032 8.788 1.00 83.56 127 LEU A O 1
ATOM 1031 N N . LEU A 1 128 ? 5.986 -4.192 10.139 1.00 78.38 128 LEU A N 1
ATOM 1032 C CA . LEU A 1 128 ? 6.798 -4.994 9.229 1.00 78.38 128 LEU A CA 1
ATOM 1033 C C . LEU A 1 128 ? 6.925 -6.416 9.770 1.00 78.38 128 LEU A C 1
ATOM 1035 O O . LEU A 1 128 ? 7.454 -6.632 10.867 1.00 78.38 128 LEU A O 1
ATOM 1039 N N . SER A 1 129 ? 6.458 -7.378 8.977 1.00 76.00 129 SER A N 1
ATOM 1040 C CA . SER A 1 129 ? 6.585 -8.806 9.257 1.00 76.00 129 SER A CA 1
ATOM 1041 C C . 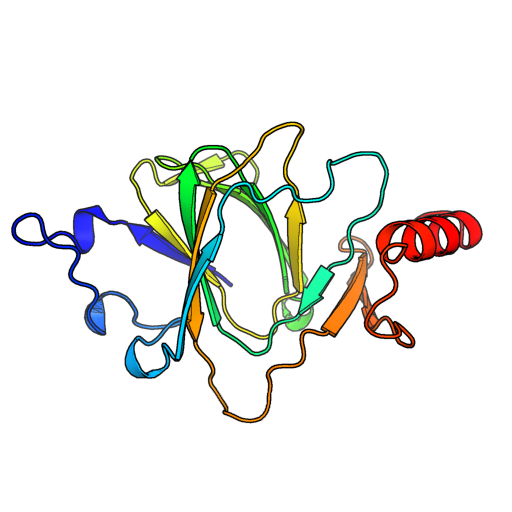SER A 1 129 ? 7.555 -9.455 8.265 1.00 76.00 129 SER A C 1
ATOM 1043 O O . SER A 1 129 ? 7.394 -9.320 7.048 1.00 76.00 129 SER A O 1
ATOM 1045 N N . CYS A 1 130 ? 8.591 -10.128 8.772 1.00 63.31 130 CYS A N 1
ATOM 1046 C CA . CYS A 1 130 ? 9.571 -10.832 7.942 1.00 63.31 130 CYS A CA 1
ATOM 1047 C C . CYS A 1 130 ? 9.347 -12.339 8.042 1.00 63.31 130 CYS A C 1
ATOM 1049 O O . CYS A 1 130 ? 9.491 -12.908 9.119 1.00 63.31 130 CYS A O 1
ATOM 1051 N N . VAL A 1 131 ? 9.136 -12.987 6.896 1.00 54.28 131 VAL A N 1
ATOM 1052 C CA . VAL A 1 131 ? 9.063 -14.455 6.802 1.00 54.28 131 VAL A CA 1
ATOM 1053 C C . VAL A 1 131 ? 10.464 -15.097 6.882 1.00 54.28 131 VAL A C 1
ATOM 1055 O O . VAL A 1 131 ? 10.568 -16.287 7.135 1.00 54.28 131 VAL A O 1
ATOM 1058 N N . ASN A 1 132 ? 11.559 -14.335 6.700 1.00 51.53 132 A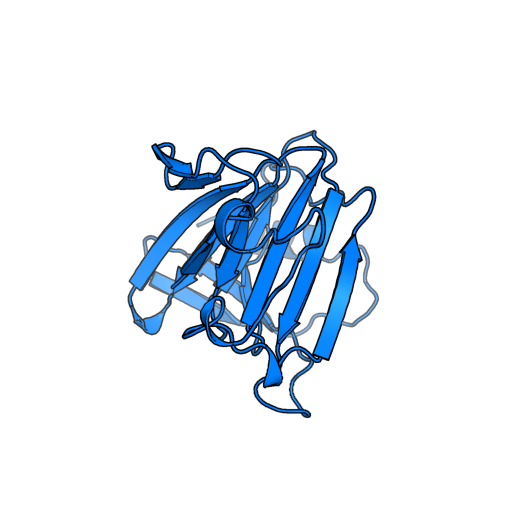SN A N 1
ATOM 1059 C CA . ASN A 1 132 ? 12.944 -14.817 6.847 1.00 51.53 132 ASN A CA 1
ATOM 1060 C C . ASN A 1 132 ? 13.930 -13.690 7.212 1.00 51.53 132 ASN A C 1
ATOM 1062 O O . ASN A 1 132 ? 13.823 -12.571 6.713 1.00 51.53 132 ASN A O 1
ATOM 1066 N N . GLU A 1 133 ? 14.928 -14.006 8.040 1.00 47.97 133 GLU A N 1
ATOM 1067 C CA . GLU A 1 133 ? 15.855 -13.047 8.679 1.00 47.97 133 GLU A CA 1
ATOM 1068 C C . GLU A 1 133 ? 16.924 -12.460 7.732 1.00 47.97 133 GLU A C 1
ATOM 1070 O O . GLU A 1 133 ? 17.611 -11.508 8.083 1.00 47.97 133 GLU A O 1
ATOM 1075 N N . TYR A 1 134 ? 17.028 -12.975 6.502 1.00 47.06 134 TYR A N 1
ATOM 1076 C CA . TYR A 1 134 ? 18.088 -12.645 5.535 1.00 47.06 134 TYR A CA 1
ATOM 1077 C C . TYR A 1 134 ? 17.665 -11.690 4.402 1.00 47.06 134 TYR A C 1
ATOM 1079 O O . TYR A 1 134 ? 18.361 -11.567 3.391 1.00 47.06 134 TYR A O 1
ATOM 1087 N N . HIS A 1 135 ? 16.504 -11.041 4.497 1.00 50.53 135 HIS A N 1
ATOM 1088 C CA . HIS A 1 135 ? 15.897 -10.349 3.355 1.00 50.53 135 HIS A CA 1
ATOM 1089 C C . HIS A 1 135 ? 15.385 -8.943 3.681 1.00 50.53 135 HIS A C 1
ATOM 1091 O O . HIS A 1 135 ? 14.207 -8.640 3.502 1.00 50.53 135 HIS A O 1
ATOM 1097 N N . ASP A 1 136 ? 16.303 -8.067 4.091 1.00 52.69 136 ASP A N 1
ATOM 1098 C CA . ASP A 1 136 ? 16.044 -6.626 4.233 1.00 52.69 136 ASP A CA 1
ATOM 1099 C C . ASP A 1 136 ? 16.165 -5.841 2.909 1.00 52.69 136 ASP A C 1
ATOM 1101 O O . ASP A 1 136 ? 16.001 -4.628 2.865 1.00 52.69 136 ASP A O 1
ATOM 1105 N N . ILE A 1 137 ? 16.441 -6.532 1.798 1.00 58.69 137 ILE A N 1
ATOM 1106 C CA . ILE A 1 137 ? 16.687 -5.899 0.500 1.00 58.69 137 ILE A CA 1
ATOM 1107 C C . ILE A 1 137 ? 15.349 -5.579 -0.176 1.00 58.69 137 ILE A C 1
ATOM 1109 O O . ILE A 1 137 ? 14.703 -6.464 -0.748 1.00 58.69 137 ILE A O 1
ATOM 1113 N N . GLN A 1 138 ? 14.957 -4.308 -0.145 1.00 69.00 138 GLN A N 1
ATOM 1114 C CA . GLN A 1 138 ? 13.888 -3.775 -0.985 1.00 69.00 138 GLN A CA 1
ATOM 1115 C C . GLN A 1 138 ? 14.420 -3.620 -2.413 1.00 69.00 138 GLN A C 1
ATOM 1117 O O . GLN A 1 138 ? 15.434 -2.969 -2.651 1.00 69.00 138 GLN A O 1
ATOM 1122 N N . SER A 1 139 ? 13.767 -4.274 -3.373 1.00 79.62 139 SER A N 1
ATOM 1123 C CA . SER A 1 139 ? 14.126 -4.155 -4.791 1.00 79.62 139 SER A CA 1
ATOM 1124 C C . SER A 1 139 ? 13.209 -3.153 -5.477 1.00 79.62 139 SER A C 1
ATOM 1126 O O . SER A 1 139 ? 12.061 -2.987 -5.074 1.00 79.62 139 SER A O 1
ATOM 1128 N N . MET A 1 140 ? 13.710 -2.495 -6.518 1.00 83.38 140 MET A N 1
ATOM 1129 C CA . MET A 1 140 ? 12.951 -1.502 -7.273 1.00 83.38 140 MET A CA 1
ATOM 1130 C C . MET A 1 140 ? 12.738 -1.964 -8.706 1.00 83.38 140 MET A C 1
ATOM 1132 O O . MET A 1 140 ? 13.591 -2.635 -9.293 1.00 83.38 140 MET A O 1
ATOM 1136 N N . TYR A 1 141 ? 11.576 -1.623 -9.244 1.00 84.38 141 TYR A N 1
ATOM 1137 C CA . TYR A 1 141 ? 11.082 -2.108 -10.517 1.00 84.38 141 TYR A CA 1
ATOM 1138 C C . TYR A 1 141 ? 10.433 -0.985 -11.313 1.00 84.38 141 TYR A C 1
ATOM 1140 O O . TYR A 1 141 ? 9.654 -0.182 -10.798 1.00 84.38 141 TYR A O 1
ATOM 1148 N N . GLU A 1 142 ? 10.724 -0.997 -12.606 1.00 83.62 142 GLU A N 1
ATOM 1149 C CA . GLU A 1 142 ? 9.873 -0.387 -13.612 1.00 83.62 142 GLU A CA 1
ATOM 1150 C C . GLU A 1 142 ? 8.719 -1.342 -13.905 1.00 83.62 142 GLU A C 1
ATOM 1152 O O . GLU A 1 142 ? 8.946 -2.540 -14.085 1.00 83.62 142 GLU A O 1
ATOM 1157 N N . VAL A 1 143 ? 7.490 -0.829 -13.918 1.00 83.62 143 VAL A N 1
ATOM 1158 C CA . VAL A 1 143 ? 6.279 -1.633 -14.105 1.00 83.62 143 VAL A CA 1
ATOM 1159 C C . VAL A 1 143 ? 5.342 -0.902 -15.054 1.00 83.62 143 VAL A C 1
ATOM 1161 O O . VAL A 1 143 ? 4.891 0.202 -14.759 1.00 83.62 143 VAL A O 1
ATOM 1164 N N . ASN A 1 144 ? 4.996 -1.556 -16.161 1.00 85.38 144 ASN A N 1
ATOM 1165 C CA . ASN A 1 144 ? 3.868 -1.180 -16.997 1.00 85.38 144 ASN A CA 1
ATOM 1166 C C . ASN A 1 144 ? 2.735 -2.183 -16.754 1.00 85.38 144 ASN A C 1
ATOM 1168 O O . ASN A 1 144 ? 2.776 -3.334 -17.192 1.00 85.38 144 ASN A O 1
ATOM 1172 N N . VAL A 1 145 ? 1.708 -1.730 -16.038 1.00 86.25 145 VAL A N 1
ATOM 1173 C CA . VAL A 1 145 ? 0.550 -2.557 -15.677 1.00 86.25 145 VAL A CA 1
ATOM 1174 C C . VAL A 1 145 ? -0.253 -2.982 -16.913 1.00 86.25 145 VAL A C 1
ATOM 1176 O O . VAL A 1 145 ? -0.781 -4.093 -16.938 1.00 86.25 145 VAL A O 1
ATOM 1179 N N . GLN A 1 146 ? -0.335 -2.135 -17.946 1.00 85.44 146 GLN A N 1
ATOM 1180 C CA . GLN A 1 146 ? -1.126 -2.403 -19.153 1.00 85.44 146 GLN A CA 1
ATOM 1181 C C . GLN A 1 146 ? -0.483 -3.485 -20.024 1.00 85.44 146 GLN A C 1
ATOM 1183 O O . GLN A 1 146 ? -1.153 -4.434 -20.426 1.00 85.44 146 GLN A O 1
ATOM 1188 N N . SER A 1 147 ? 0.823 -3.371 -20.278 1.00 86.25 147 SER A N 1
ATOM 1189 C CA . SER A 1 147 ? 1.579 -4.356 -21.059 1.00 86.25 147 SER A CA 1
ATOM 1190 C C . SER A 1 147 ? 2.058 -5.549 -20.229 1.00 86.25 147 SER A C 1
ATOM 1192 O O . SER A 1 147 ? 2.624 -6.490 -20.782 1.00 86.25 147 SER A O 1
ATOM 1194 N N . GLN A 1 148 ? 1.815 -5.537 -18.911 1.00 86.31 148 GLN A N 1
ATOM 1195 C CA . GLN A 1 148 ? 2.255 -6.556 -17.946 1.00 86.31 148 GLN A CA 1
ATOM 1196 C C . GLN A 1 148 ? 3.776 -6.735 -17.903 1.00 86.31 148 GLN A C 1
ATOM 1198 O O . GLN A 1 148 ? 4.286 -7.756 -17.437 1.00 86.31 148 GLN A O 1
ATOM 1203 N N . TYR A 1 149 ? 4.501 -5.731 -18.380 1.00 87.06 149 TYR A N 1
ATOM 1204 C CA . TYR A 1 149 ? 5.946 -5.705 -18.377 1.00 87.06 149 TYR A CA 1
ATOM 1205 C C . TYR A 1 149 ? 6.452 -5.181 -17.039 1.00 87.06 149 TYR A C 1
ATOM 1207 O O . TYR A 1 149 ? 5.931 -4.209 -16.489 1.00 87.06 149 TYR A O 1
ATOM 1215 N N . TYR A 1 150 ? 7.502 -5.809 -16.528 1.00 87.81 150 TYR A N 1
ATOM 1216 C CA . TYR A 1 150 ? 8.266 -5.253 -15.430 1.00 87.81 150 TYR A CA 1
ATOM 1217 C C . TYR A 1 150 ? 9.735 -5.617 -15.557 1.00 87.81 150 TYR A C 1
ATOM 1219 O O . TYR A 1 150 ? 10.099 -6.676 -16.073 1.00 87.81 150 TYR A O 1
ATOM 1227 N N . ARG A 1 151 ? 10.589 -4.741 -15.039 1.00 85.94 151 ARG A N 1
ATOM 1228 C CA . ARG A 1 151 ? 12.034 -4.919 -15.067 1.00 85.94 151 ARG A CA 1
ATOM 1229 C C . ARG A 1 151 ? 12.640 -4.429 -13.767 1.00 85.94 151 ARG A C 1
ATOM 1231 O O . ARG A 1 151 ? 12.376 -3.311 -13.331 1.00 85.94 151 ARG A O 1
ATOM 1238 N N . LYS A 1 152 ? 13.493 -5.264 -13.172 1.00 85.00 152 LYS A N 1
ATOM 1239 C CA . LYS A 1 152 ? 14.275 -4.871 -12.001 1.00 85.00 152 LYS A CA 1
ATOM 1240 C C . LYS A 1 152 ? 15.250 -3.762 -12.384 1.00 85.00 152 LYS A C 1
ATOM 1242 O O . LYS A 1 152 ? 15.981 -3.883 -13.370 1.00 85.00 152 LYS A O 1
ATOM 1247 N N . ILE A 1 153 ? 15.275 -2.705 -11.588 1.00 78.19 153 ILE A N 1
ATOM 1248 C CA . ILE A 1 153 ? 16.238 -1.620 -11.726 1.00 78.19 153 ILE A CA 1
ATOM 1249 C C . ILE A 1 153 ? 17.524 -2.072 -11.027 1.00 78.19 153 ILE A C 1
ATOM 1251 O O . ILE A 1 153 ? 17.529 -2.390 -9.838 1.00 78.19 153 ILE A O 1
ATOM 1255 N N . THR A 1 154 ? 18.607 -2.168 -11.793 1.00 67.25 154 THR A N 1
ATOM 1256 C CA . THR A 1 154 ? 19.948 -2.542 -11.324 1.00 67.25 154 THR A CA 1
ATOM 1257 C C . THR A 1 154 ? 20.865 -1.325 -11.436 1.00 67.25 154 THR A C 1
ATOM 1259 O O . THR A 1 154 ? 20.743 -0.595 -12.419 1.00 67.25 154 THR A O 1
ATOM 1262 N N . ASN A 1 155 ? 21.802 -1.159 -10.495 1.00 55.72 155 ASN A N 1
ATOM 1263 C CA . ASN A 1 155 ? 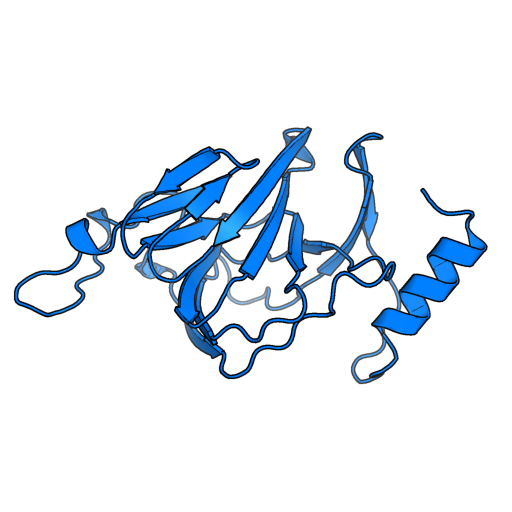22.778 -0.052 -10.390 1.00 55.72 155 ASN A CA 1
ATOM 1264 C C . ASN A 1 155 ? 22.225 1.228 -9.763 1.00 55.72 155 ASN A C 1
ATOM 1266 O O . ASN A 1 155 ? 22.158 2.276 -10.397 1.00 55.72 155 ASN A O 1
ATOM 1270 N N . LEU A 1 156 ? 21.838 1.127 -8.500 1.00 55.28 156 LEU A N 1
ATOM 1271 C CA . LEU A 1 156 ? 21.475 2.275 -7.688 1.00 55.28 156 LEU A CA 1
ATOM 1272 C C . LEU A 1 156 ? 22.454 2.241 -6.523 1.00 55.28 156 LEU A C 1
ATOM 1274 O O . LEU A 1 156 ? 22.352 1.369 -5.663 1.00 55.28 156 LEU A O 1
ATOM 1278 N N . GLU A 1 157 ? 23.491 3.071 -6.600 1.00 48.19 157 GLU A N 1
ATOM 1279 C CA . GLU A 1 157 ? 24.460 3.200 -5.515 1.00 48.19 157 GLU A CA 1
ATOM 1280 C C . GLU A 1 157 ? 23.739 3.804 -4.304 1.00 48.19 157 GLU A C 1
ATOM 1282 O O . GLU A 1 157 ? 23.032 4.807 -4.430 1.00 48.19 157 GLU A O 1
ATOM 1287 N N . GLU A 1 158 ? 23.857 3.154 -3.144 1.00 43.03 158 GLU A N 1
ATOM 1288 C CA . GLU A 1 158 ? 23.318 3.680 -1.890 1.00 43.03 158 GLU A CA 1
ATOM 1289 C C . GLU A 1 158 ? 23.906 5.075 -1.625 1.00 43.03 158 GLU A C 1
ATOM 1291 O O . GLU A 1 158 ? 25.123 5.243 -1.609 1.00 43.03 158 GLU A O 1
ATOM 1296 N N . GLY A 1 159 ? 23.039 6.069 -1.402 1.00 45.31 159 GLY A N 1
ATOM 1297 C CA . GLY A 1 159 ? 23.443 7.422 -0.997 1.00 45.31 159 GLY A CA 1
ATOM 1298 C C . GLY A 1 159 ? 23.353 8.511 -2.069 1.00 45.31 159 GLY A C 1
ATOM 1299 O O . GLY A 1 159 ? 23.806 9.622 -1.814 1.00 45.31 159 GLY A O 1
ATOM 1300 N N . ASN A 1 160 ? 22.779 8.235 -3.244 1.00 46.72 160 ASN A N 1
ATOM 1301 C CA . ASN A 1 160 ? 22.552 9.273 -4.250 1.00 46.72 160 ASN A CA 1
ATOM 1302 C C . ASN A 1 160 ? 21.130 9.853 -4.129 1.00 46.72 160 ASN A C 1
ATOM 1304 O O . ASN A 1 160 ? 20.159 9.225 -4.556 1.00 46.72 160 ASN A O 1
ATOM 1308 N N . ASP A 1 161 ? 21.014 11.043 -3.534 1.00 46.59 161 ASP A N 1
ATOM 1309 C CA . ASP A 1 161 ? 19.745 11.763 -3.327 1.00 46.59 161 ASP A CA 1
ATOM 1310 C C . ASP A 1 161 ? 19.036 12.140 -4.653 1.00 46.59 161 ASP A C 1
ATOM 1312 O O . ASP A 1 161 ? 17.831 12.393 -4.663 1.00 46.59 161 ASP A O 1
ATOM 1316 N N . ASP A 1 162 ? 19.736 12.051 -5.794 1.00 49.72 162 ASP A N 1
ATOM 1317 C CA . ASP A 1 162 ? 19.209 12.260 -7.157 1.00 49.72 162 ASP A CA 1
ATOM 1318 C C . ASP A 1 162 ? 18.517 11.011 -7.754 1.00 49.72 162 ASP A C 1
ATOM 1320 O O . ASP A 1 162 ? 18.273 10.909 -8.960 1.00 49.72 162 ASP A O 1
ATOM 1324 N N . TYR A 1 163 ? 18.182 10.026 -6.917 1.00 56.03 163 TYR A N 1
ATOM 1325 C CA . TYR A 1 163 ? 17.581 8.747 -7.308 1.00 56.03 163 TYR A CA 1
ATOM 1326 C C . TYR A 1 163 ? 16.324 8.883 -8.194 1.00 56.03 163 TYR A C 1
ATOM 1328 O O . TYR A 1 163 ? 16.159 8.163 -9.185 1.00 56.03 163 TYR A O 1
ATOM 1336 N N . PHE A 1 164 ? 15.432 9.813 -7.842 1.00 54.66 164 PHE A N 1
ATOM 1337 C CA . PHE A 1 164 ? 14.201 10.074 -8.594 1.00 54.66 164 PHE A CA 1
ATOM 1338 C C . PHE A 1 164 ? 14.477 10.782 -9.927 1.00 54.66 164 PHE A C 1
ATOM 1340 O O . PHE A 1 164 ? 13.812 10.490 -10.922 1.00 54.66 164 PHE A O 1
ATOM 1347 N N . ASP A 1 165 ? 15.497 11.638 -9.965 1.00 53.47 165 ASP A N 1
ATOM 1348 C CA . ASP A 1 165 ? 15.873 12.417 -11.145 1.00 53.47 165 ASP A CA 1
ATOM 1349 C C . ASP A 1 165 ? 16.624 11.548 -12.178 1.00 53.47 165 ASP A C 1
ATOM 1351 O O . ASP A 1 165 ? 16.402 11.676 -13.386 1.00 53.47 165 ASP A O 1
ATOM 1355 N N . TYR A 1 166 ? 17.432 10.572 -11.732 1.00 54.03 166 TYR A N 1
ATOM 1356 C CA . TYR A 1 166 ? 18.022 9.545 -12.607 1.00 54.03 166 TYR A CA 1
ATOM 1357 C C . TYR A 1 166 ? 16.947 8.716 -13.325 1.00 54.03 166 TYR A C 1
ATOM 1359 O O . TYR A 1 1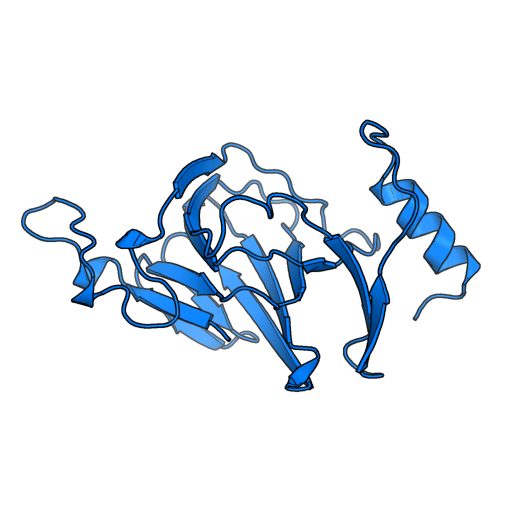66 ? 17.055 8.431 -14.523 1.00 54.03 166 TYR A O 1
ATOM 1367 N N . TYR A 1 167 ? 15.902 8.322 -12.596 1.00 55.28 167 TYR A N 1
ATOM 1368 C CA . TYR A 1 167 ? 14.828 7.494 -13.132 1.00 55.28 167 TYR A CA 1
ATOM 1369 C C . TYR A 1 167 ? 13.960 8.254 -14.146 1.00 55.28 167 TYR A C 1
ATOM 1371 O O . TYR A 1 167 ? 13.650 7.724 -15.214 1.00 55.28 167 TYR A O 1
ATOM 1379 N N . GLU A 1 168 ? 13.646 9.520 -13.859 1.00 54.56 168 GLU A N 1
ATOM 1380 C CA . GLU A 1 168 ? 12.939 10.416 -14.778 1.00 54.56 168 GLU A CA 1
ATOM 1381 C C . GLU A 1 168 ? 13.701 10.581 -16.098 1.00 54.56 168 GLU A C 1
ATOM 1383 O O . GLU A 1 168 ? 13.140 10.365 -17.176 1.00 54.56 168 GLU A O 1
ATOM 1388 N N . LYS A 1 169 ? 15.007 10.866 -16.020 1.00 54.19 169 LYS A N 1
ATOM 1389 C CA . LYS A 1 169 ? 15.859 11.020 -17.203 1.00 54.19 169 LYS A CA 1
ATOM 1390 C C . LYS A 1 169 ? 15.854 9.766 -18.076 1.00 54.19 169 LYS A C 1
ATOM 1392 O O . LYS A 1 169 ? 15.693 9.868 -19.289 1.00 54.19 169 LYS A O 1
ATOM 1397 N N . LYS A 1 170 ? 15.959 8.579 -17.471 1.00 54.56 170 LYS A N 1
ATOM 1398 C CA . LYS A 1 170 ? 15.981 7.320 -18.224 1.00 54.56 170 LYS A CA 1
ATOM 1399 C C . LYS A 1 170 ? 14.667 6.998 -18.929 1.00 54.56 170 LYS A C 1
ATOM 1401 O O . LYS A 1 170 ? 14.712 6.479 -20.041 1.00 54.56 170 LYS A O 1
ATOM 1406 N N . ILE A 1 171 ? 13.519 7.273 -18.311 1.00 53.38 171 ILE A N 1
ATOM 1407 C CA . ILE A 1 171 ? 12.225 7.012 -18.959 1.00 53.38 171 ILE A CA 1
ATOM 1408 C C . ILE A 1 171 ? 11.951 8.031 -20.067 1.00 53.38 171 ILE A C 1
ATOM 1410 O O . ILE A 1 171 ? 11.484 7.649 -21.140 1.00 53.38 171 ILE A O 1
ATOM 1414 N N . MET A 1 172 ? 12.306 9.302 -19.856 1.00 50.84 172 MET A N 1
ATOM 1415 C CA . MET A 1 172 ? 12.203 10.334 -20.894 1.00 50.84 172 MET A CA 1
ATOM 1416 C C . MET A 1 172 ? 13.106 10.018 -22.098 1.00 50.84 172 MET A C 1
ATOM 1418 O O . MET A 1 172 ? 12.679 10.157 -23.241 1.00 50.84 172 MET A O 1
ATOM 1422 N N . GLU A 1 173 ? 14.323 9.515 -21.862 1.00 51.94 173 GLU A N 1
ATOM 1423 C CA . GLU A 1 173 ? 15.239 9.048 -22.916 1.00 51.94 173 GLU A CA 1
ATOM 1424 C C . GLU A 1 173 ? 14.730 7.794 -23.649 1.00 51.94 173 GLU A C 1
ATOM 1426 O O . GLU A 1 173 ? 15.066 7.586 -24.815 1.00 51.94 173 GLU A O 1
ATOM 1431 N N . GLN A 1 174 ? 13.911 6.963 -22.995 1.00 48.25 174 GLN A N 1
ATOM 1432 C CA . GLN A 1 174 ? 13.312 5.756 -23.581 1.00 48.25 174 GLN A CA 1
ATOM 1433 C C . GLN A 1 174 ? 11.924 5.992 -24.199 1.00 48.25 174 GLN A C 1
ATOM 1435 O O . GLN A 1 174 ? 11.297 5.040 -24.658 1.00 48.25 174 GLN A O 1
ATOM 1440 N N . GLY A 1 175 ? 11.486 7.253 -24.290 1.00 40.22 175 GLY A N 1
ATOM 1441 C CA . GLY A 1 175 ? 10.285 7.657 -25.024 1.00 40.22 175 GLY A CA 1
ATOM 1442 C C . GLY A 1 175 ? 8.989 7.666 -24.217 1.00 40.22 175 GLY A C 1
ATOM 1443 O O . GLY A 1 175 ? 7.938 7.885 -24.813 1.00 40.22 175 GLY A O 1
ATOM 1444 N N . GLY A 1 176 ? 9.047 7.483 -22.893 1.00 48.09 176 GLY A N 1
ATOM 1445 C CA . GLY A 1 176 ? 7.847 7.304 -22.076 1.00 48.09 176 GLY A CA 1
ATOM 1446 C C . GLY A 1 176 ? 7.135 5.982 -22.391 1.00 48.09 176 GLY A C 1
ATOM 1447 O O . GLY A 1 176 ? 7.210 5.457 -23.500 1.00 48.09 176 GLY A O 1
ATOM 1448 N N . LEU A 1 177 ? 6.479 5.401 -21.391 1.00 42.84 177 LEU A N 1
ATOM 1449 C CA . LEU A 1 177 ? 5.591 4.254 -21.605 1.00 42.84 177 LEU A CA 1
ATOM 1450 C C . LEU A 1 177 ? 4.265 4.700 -22.222 1.00 42.84 177 LEU A C 1
ATOM 1452 O O . LEU A 1 177 ? 3.749 5.752 -21.780 1.00 42.84 177 LEU A O 1
#

Radius of gyration: 16.79 Å; chains: 1; bounding box: 40×33×52 Å

Organism: NCBI:txid1070528

Sequence (177 aa):
MYKIVKFANIIENNSLKISGKHLVKPFEISELKKIEMNVNSTFPTITNKIIPYYESKKQIGIFITDGIKQIELYCPNEKKYASFILSPSEIYKNNVLIADTPSLFVWNSGLFYRFSTGNEIANSIQLLSCVNEYHDIQSMYEVNVQSQYYRKITNLEEGNDDYFDYYEKKIMEQGGL

pLDDT: mean 73.88, std 16.6, range [38.44, 96.25]

Foldseek 3Di:
DKDKQFQVVQQDPNDRHDAQVSVDPPGGPVQFDDKDKDFQDADPAPDVQDFWWKFALKKKKKWWPADKKKKWKAQLVVLDIWIWIHGQQFIDIPNHTDGRHGIIMIDHGRITMDIHDHVDGIIMMMTIGHPDPPGPDIWTWDADSVVSDIDTDPDDPPPDPCVSVVRRVVCVVVPHD

Secondary structure (DSSP, 8-state):
-EEEEEGGGTEETTEE---TTTS-SS--GGGEEEEEEEEEE-PPBSSS--PPEEE-SEEEEEEEEES-EEEEEEETTTTEEEEEEE-SS-EEETTEEEE-S-EEEEE-TT-EEEEEB-SS-EEEEEEEEESSTT----EEEEEETTTTEEEE-----TT-TTHHHHHHHHHHHTT--